Protein AF-A0A0N4U1F8-F1 (afdb_monomer)

InterPro domains:
  IPR000615 Bestrophin [PTHR10736] (1-93)
  IPR021134 Bestrophin-like [PF01062] (1-49)

Mean predicted aligned error: 8.57 Å

Sequence (95 aa):
MTLVQFVFYVGWMKAAEVLLNPLGEDDDDFEGNFLIDKNLATALCVVDDCRDDVPDIKADQFWKTGQVDQIYSQISVNDEIH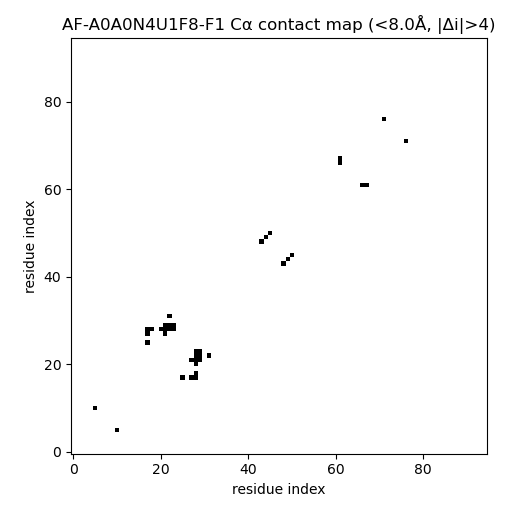PLVGSAVNARLDF

Structure (mmCIF, N/CA/C/O backbone):
data_AF-A0A0N4U1F8-F1
#
_entry.id   AF-A0A0N4U1F8-F1
#
loop_
_atom_site.group_PDB
_atom_site.id
_atom_site.type_symbol
_atom_site.label_atom_id
_atom_site.label_alt_id
_atom_site.label_comp_id
_atom_site.label_asym_id
_atom_site.label_entity_id
_atom_site.label_seq_id
_atom_site.pdbx_PDB_ins_code
_atom_site.Cartn_x
_atom_site.Cartn_y
_atom_site.Cartn_z
_atom_site.occupancy
_atom_site.B_iso_or_equiv
_atom_site.auth_seq_id
_atom_site.auth_comp_id
_atom_site.auth_asym_id
_atom_site.auth_atom_id
_atom_site.pdbx_PDB_model_num
ATOM 1 N N . MET A 1 1 ? -37.060 12.005 22.838 1.00 74.94 1 MET A N 1
ATOM 2 C CA . MET A 1 1 ? -35.718 12.503 23.221 1.00 74.94 1 MET A CA 1
ATOM 3 C C . MET A 1 1 ? -34.814 11.389 23.732 1.00 74.94 1 MET A C 1
ATOM 5 O O . MET A 1 1 ? -33.698 11.291 23.248 1.00 74.94 1 MET A O 1
ATOM 9 N N . THR A 1 2 ? -35.292 10.507 24.615 1.00 92.69 2 THR A N 1
ATOM 10 C CA . THR A 1 2 ? -34.510 9.370 25.146 1.00 92.69 2 THR A CA 1
ATOM 11 C C . THR A 1 2 ? -33.941 8.446 24.064 1.00 92.69 2 THR A C 1
ATOM 13 O O . THR A 1 2 ? -32.765 8.120 24.118 1.00 92.69 2 THR A O 1
ATOM 16 N N . LEU A 1 3 ? -34.734 8.090 23.044 1.00 95.69 3 LEU A N 1
ATOM 17 C CA . LEU A 1 3 ? -34.273 7.251 21.927 1.00 95.69 3 LEU A CA 1
ATOM 18 C C . LEU A 1 3 ? -33.106 7.893 21.157 1.00 95.69 3 LEU A C 1
ATOM 20 O O . LEU A 1 3 ? -32.132 7.226 20.841 1.00 95.69 3 LEU A O 1
ATOM 24 N N . VAL A 1 4 ? -33.186 9.200 20.888 1.00 96.44 4 VAL A N 1
ATOM 25 C CA . VAL A 1 4 ? -32.136 9.935 20.166 1.00 96.44 4 VAL A CA 1
ATOM 26 C C . VAL A 1 4 ? -30.850 9.984 20.995 1.00 96.44 4 VAL A C 1
ATOM 28 O O . VAL A 1 4 ? -29.780 9.689 20.478 1.00 96.44 4 VAL A O 1
ATOM 31 N N . GLN A 1 5 ? -30.951 10.282 22.294 1.00 96.06 5 GLN A N 1
ATOM 32 C CA . GLN A 1 5 ? -29.801 10.227 23.205 1.00 96.06 5 GLN A CA 1
ATOM 33 C C . GLN A 1 5 ? -29.199 8.817 23.276 1.00 96.06 5 GLN A C 1
ATOM 35 O O . GLN A 1 5 ? -27.982 8.676 23.242 1.00 96.06 5 GLN A O 1
ATOM 40 N N . PHE A 1 6 ? -30.035 7.777 23.323 1.00 96.69 6 PHE A N 1
ATOM 41 C CA . PHE A 1 6 ? -29.586 6.387 23.314 1.00 96.69 6 PHE A CA 1
ATOM 42 C C . PHE A 1 6 ? -28.791 6.053 22.046 1.00 96.69 6 PHE A C 1
ATOM 44 O O . PHE A 1 6 ? -27.692 5.520 22.154 1.00 96.69 6 PHE A O 1
ATOM 51 N N . VAL A 1 7 ? -29.296 6.431 20.866 1.00 97.25 7 VAL A N 1
ATOM 52 C CA . VAL A 1 7 ? -28.579 6.244 19.595 1.00 97.25 7 VAL A CA 1
ATOM 53 C C . VAL A 1 7 ? -27.237 6.975 19.604 1.00 97.25 7 VAL A C 1
ATOM 55 O O . VAL A 1 7 ? -26.247 6.393 19.180 1.00 97.25 7 VAL A O 1
ATOM 58 N N . PHE A 1 8 ? -27.159 8.200 20.135 1.00 96.25 8 PHE A N 1
ATOM 59 C CA . PHE A 1 8 ? -25.882 8.914 20.228 1.00 96.25 8 PHE A CA 1
ATOM 60 C C . PHE A 1 8 ? -24.870 8.210 21.141 1.00 96.25 8 PHE A C 1
ATOM 62 O O . PHE A 1 8 ? -23.740 7.979 20.722 1.00 96.25 8 PHE A O 1
ATOM 69 N N . TYR A 1 9 ? -25.254 7.850 22.369 1.00 96.62 9 TYR A N 1
ATOM 70 C CA . TYR A 1 9 ? -24.316 7.236 23.316 1.00 96.62 9 TYR A CA 1
ATOM 71 C C . TYR A 1 9 ? -23.908 5.820 22.902 1.00 96.62 9 TYR A C 1
ATOM 73 O O . TYR A 1 9 ? -22.723 5.494 22.914 1.00 96.62 9 TYR A O 1
ATOM 81 N N . VAL A 1 10 ? -24.875 4.986 22.510 1.00 97.19 10 VAL A N 1
ATOM 82 C CA . VAL A 1 10 ? -24.596 3.608 22.088 1.00 97.19 10 VAL A CA 1
ATOM 83 C C . VAL A 1 10 ? -23.915 3.585 20.726 1.00 97.19 10 VAL A C 1
ATOM 85 O O . VAL A 1 10 ? -22.986 2.810 20.543 1.00 97.19 10 VAL A O 1
ATOM 88 N N . GLY A 1 11 ? -24.310 4.457 19.796 1.00 96.31 11 GLY A N 1
ATOM 89 C CA . GLY A 1 11 ? -23.662 4.584 18.491 1.00 96.31 11 GLY A CA 1
ATOM 90 C C . GLY A 1 11 ? -22.198 5.006 18.606 1.00 96.31 11 GLY A C 1
ATOM 91 O O . GLY A 1 11 ? -21.340 4.404 17.969 1.00 96.31 11 GLY A O 1
ATOM 92 N N . TRP A 1 12 ? -21.881 5.974 19.474 1.00 97.31 12 TRP A N 1
ATOM 93 C CA . TRP A 1 12 ? -20.491 6.379 19.706 1.00 97.31 12 TRP A CA 1
ATOM 94 C C . TRP A 1 12 ? -19.664 5.252 20.342 1.00 97.31 12 TRP A C 1
ATOM 96 O O . TRP A 1 12 ? -18.538 4.998 19.918 1.00 97.31 12 TRP A O 1
ATOM 106 N N . MET A 1 13 ? -20.233 4.521 21.304 1.00 97.00 13 MET A N 1
ATOM 107 C CA . MET A 1 13 ? -19.585 3.333 21.867 1.00 97.00 13 MET A CA 1
ATOM 108 C C . MET A 1 13 ? -19.351 2.253 20.798 1.00 97.00 13 MET A C 1
ATOM 110 O O . MET A 1 13 ? -18.264 1.688 20.741 1.00 97.00 13 MET A O 1
ATOM 114 N N . LYS A 1 14 ? -20.334 2.004 19.922 1.00 94.56 14 LYS A N 1
ATOM 115 C CA . LYS A 1 14 ? -20.242 1.011 18.842 1.00 94.56 14 LYS A CA 1
ATOM 116 C C . LYS A 1 14 ? -19.168 1.353 17.811 1.00 94.56 14 LYS A C 1
ATOM 118 O O . LYS A 1 14 ? -18.464 0.452 17.377 1.00 94.56 14 LYS A O 1
ATOM 123 N N . ALA A 1 15 ? -18.972 2.634 17.491 1.00 94.44 15 ALA A N 1
ATOM 124 C CA . ALA A 1 15 ? -17.870 3.060 16.627 1.00 94.44 15 ALA A CA 1
ATOM 125 C C . ALA A 1 15 ? -16.491 2.696 17.214 1.00 94.44 15 ALA A C 1
ATOM 127 O O . ALA A 1 15 ? -15.599 2.282 16.482 1.00 94.44 15 ALA A O 1
ATOM 128 N N . ALA A 1 16 ? -16.314 2.813 18.536 1.00 95.56 16 ALA A N 1
ATOM 129 C CA . ALA A 1 16 ? -15.083 2.382 19.202 1.00 95.56 16 ALA A CA 1
ATOM 130 C C . ALA A 1 16 ? -14.965 0.850 19.304 1.00 95.56 16 ALA A C 1
ATOM 132 O O . ALA A 1 16 ? -13.854 0.333 19.291 1.00 95.56 16 ALA A O 1
ATOM 133 N N . GLU A 1 17 ? -16.090 0.137 19.416 1.00 94.94 17 GLU A N 1
ATOM 134 C CA . GLU A 1 17 ? -16.141 -1.329 19.489 1.00 94.94 17 GLU A CA 1
ATOM 135 C C . GLU A 1 17 ? -15.699 -1.984 18.175 1.00 94.94 17 GLU A C 1
ATOM 137 O O . GLU A 1 17 ? -14.837 -2.854 18.217 1.00 94.94 17 GLU A O 1
ATOM 142 N N . VAL A 1 18 ? -16.212 -1.517 17.030 1.00 93.69 18 VAL A N 1
ATOM 143 C CA . VAL A 1 18 ? -15.819 -2.020 15.697 1.00 93.69 18 VAL A CA 1
ATOM 144 C C . VAL A 1 18 ? -14.332 -1.761 15.435 1.00 93.69 18 VAL A C 1
ATOM 146 O O . VAL A 1 18 ? -13.599 -2.633 14.993 1.00 93.69 18 VAL A O 1
ATOM 149 N N . LEU A 1 19 ? -13.828 -0.584 15.814 1.00 94.94 19 LEU A N 1
ATOM 150 C CA . LEU A 1 19 ? -12.415 -0.236 15.625 1.00 94.94 19 LEU A CA 1
ATOM 151 C C . LEU A 1 19 ? -11.467 -0.857 16.665 1.00 94.94 19 LEU A C 1
ATOM 153 O O . LEU A 1 19 ? -10.252 -0.668 16.567 1.00 94.94 19 LEU A O 1
ATOM 157 N N . LEU A 1 20 ? -11.981 -1.562 17.680 1.00 96.25 20 LEU A N 1
ATOM 158 C CA . LEU A 1 20 ? -11.155 -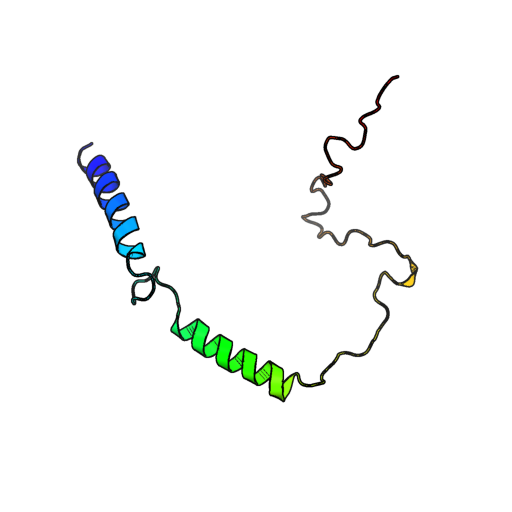2.137 18.745 1.00 96.25 20 LEU A CA 1
ATOM 159 C C . LEU A 1 20 ? -10.223 -3.232 18.210 1.00 96.25 20 LEU A C 1
ATOM 161 O O . LEU A 1 20 ? -9.103 -3.381 18.704 1.00 96.25 20 LEU A O 1
ATOM 165 N N . ASN A 1 21 ? -10.682 -3.983 17.207 1.00 96.25 21 ASN A N 1
ATOM 166 C CA . ASN A 1 21 ? -9.900 -4.994 16.511 1.00 96.25 21 ASN A CA 1
ATOM 167 C C . ASN A 1 21 ? -10.187 -4.946 14.999 1.00 96.25 21 ASN A C 1
ATOM 169 O O . ASN A 1 21 ? -10.973 -5.759 14.529 1.00 96.25 21 ASN A O 1
ATOM 173 N N . PRO A 1 22 ? -9.496 -4.084 14.230 1.00 96.19 22 PRO A N 1
ATOM 174 C CA . PRO A 1 22 ? -9.764 -3.878 12.802 1.00 96.19 22 PRO A CA 1
ATOM 175 C C . PRO A 1 22 ? -9.307 -5.046 11.899 1.00 96.19 22 PRO A C 1
ATOM 177 O O . PRO A 1 22 ? -9.202 -4.900 10.683 1.00 96.19 22 PRO A O 1
ATOM 180 N N . LEU A 1 23 ? -8.903 -6.172 12.497 1.00 95.50 23 LEU A N 1
ATOM 181 C CA . LEU A 1 23 ? -8.414 -7.383 11.829 1.00 95.50 23 LEU A CA 1
ATOM 182 C C . LEU A 1 23 ? -9.383 -8.565 12.024 1.00 95.50 23 LEU A C 1
ATOM 184 O O . LEU A 1 23 ? -8.952 -9.719 11.964 1.00 95.50 23 LEU A O 1
ATOM 188 N N . GLY A 1 24 ? -10.642 -8.286 12.369 1.00 94.12 24 GLY A N 1
ATOM 189 C CA . GLY A 1 24 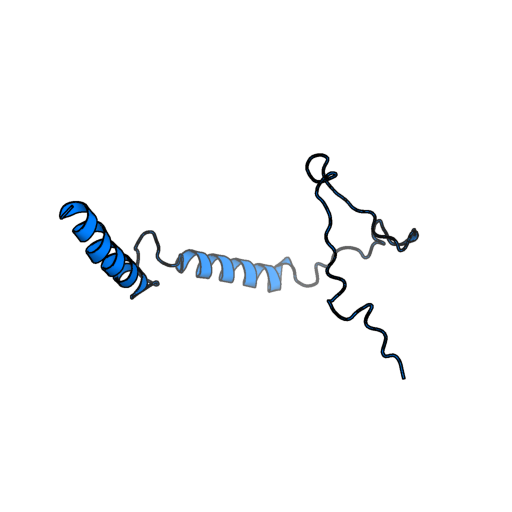? -11.698 -9.283 12.507 1.00 94.12 24 GLY A CA 1
ATOM 190 C C . GLY A 1 24 ? -12.354 -9.655 11.172 1.00 94.12 24 GLY A C 1
ATOM 191 O O . GLY A 1 24 ? -11.694 -9.733 10.135 1.00 94.12 24 GLY A O 1
ATOM 192 N N . GLU A 1 25 ? -13.654 -9.945 11.235 1.00 94.19 25 GL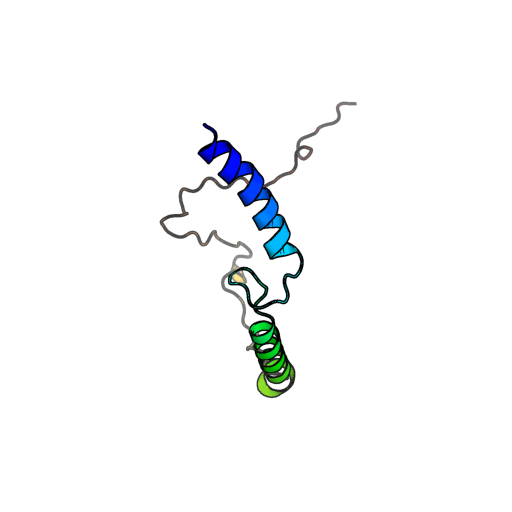U A N 1
ATOM 193 C CA . GLU A 1 25 ? -14.505 -10.302 10.091 1.00 94.19 25 GLU A CA 1
ATOM 194 C C . GLU A 1 25 ? -15.742 -9.384 9.979 1.00 94.19 25 GLU A C 1
ATOM 196 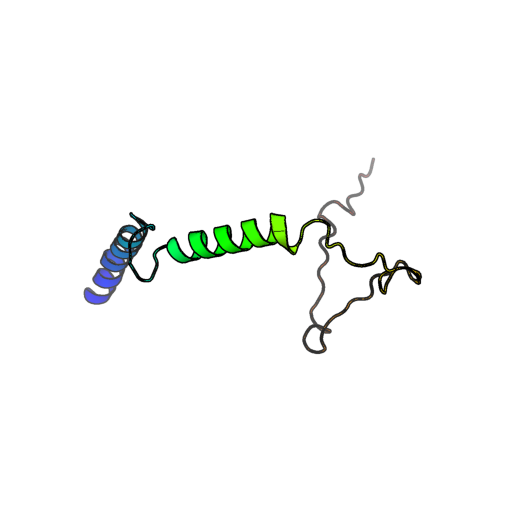O O . GLU A 1 25 ? -16.683 -9.721 9.258 1.00 94.19 25 GLU A O 1
ATOM 201 N N . ASP A 1 26 ? -15.778 -8.259 10.704 1.00 93.50 26 ASP A N 1
ATOM 202 C CA . ASP A 1 26 ? -16.872 -7.288 10.606 1.00 93.50 26 ASP A CA 1
ATOM 203 C C . ASP A 1 26 ? -16.828 -6.561 9.247 1.00 93.50 26 ASP A C 1
ATOM 205 O O . ASP A 1 26 ? -15.776 -6.433 8.621 1.00 93.50 26 ASP A O 1
ATOM 209 N N . ASP A 1 27 ? -17.970 -6.036 8.791 1.00 94.00 27 ASP A N 1
ATOM 210 C CA . ASP A 1 27 ? -18.093 -5.389 7.470 1.00 94.00 27 ASP A CA 1
ATOM 211 C C . ASP A 1 27 ? -17.139 -4.185 7.272 1.00 94.00 27 ASP A C 1
ATOM 213 O O . ASP A 1 27 ? -16.789 -3.856 6.140 1.00 94.00 27 ASP A O 1
ATOM 217 N N . ASP A 1 28 ? -16.730 -3.529 8.365 1.00 93.31 28 ASP A N 1
ATOM 218 C CA . ASP A 1 28 ? -15.834 -2.360 8.377 1.00 93.31 28 ASP A CA 1
ATOM 219 C C . ASP A 1 28 ? -14.368 -2.717 8.729 1.00 93.31 28 ASP A C 1
ATOM 221 O O . ASP A 1 28 ? -13.521 -1.821 8.833 1.00 93.31 28 ASP A O 1
ATOM 225 N N . ASP A 1 29 ? -14.052 -4.003 8.932 1.00 96.19 29 ASP A N 1
ATOM 226 C CA . ASP A 1 29 ? -12.683 -4.460 9.181 1.00 96.19 29 ASP A CA 1
ATOM 227 C C . ASP A 1 29 ? -11.815 -4.375 7.917 1.00 96.19 29 ASP A C 1
ATOM 229 O O . ASP A 1 29 ? -12.285 -4.277 6.780 1.00 96.19 29 ASP A O 1
ATOM 233 N N . PHE A 1 30 ? -10.493 -4.413 8.095 1.00 96.69 30 PHE A N 1
ATOM 234 C CA . PHE A 1 30 ? -9.591 -4.434 6.953 1.00 96.69 30 PHE A CA 1
ATOM 235 C C . PHE A 1 30 ? -9.731 -5.734 6.157 1.00 96.69 30 PHE A C 1
ATOM 237 O O . PHE A 1 30 ? -9.657 -6.831 6.709 1.00 96.69 30 PHE A O 1
ATOM 244 N N . GLU A 1 31 ? -9.771 -5.617 4.828 1.00 97.06 31 GLU A N 1
ATOM 245 C CA . GLU A 1 31 ? -9.721 -6.755 3.904 1.00 97.06 31 GLU A CA 1
ATOM 246 C C . GLU A 1 31 ? -8.308 -7.386 3.853 1.00 97.06 31 GLU A C 1
ATOM 248 O O . GLU A 1 31 ? -7.596 -7.350 2.846 1.00 97.06 31 GLU A O 1
ATOM 253 N N . GLY A 1 32 ? -7.854 -7.960 4.970 1.00 96.44 32 GLY A N 1
ATOM 254 C CA . GLY A 1 32 ? -6.494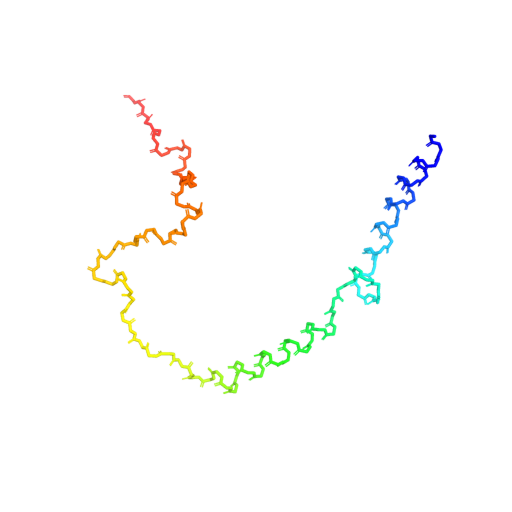 -8.479 5.131 1.00 96.44 32 GLY A CA 1
ATOM 255 C C . GLY A 1 32 ? -6.143 -9.585 4.132 1.00 96.44 32 GLY A C 1
ATOM 256 O O . GLY A 1 32 ? -5.058 -9.564 3.549 1.00 96.44 32 GLY A O 1
ATOM 257 N N . ASN A 1 33 ? -7.075 -10.509 3.872 1.00 96.31 33 ASN A N 1
ATOM 258 C CA . ASN A 1 33 ? -6.886 -11.583 2.887 1.00 96.31 33 ASN A CA 1
ATOM 259 C C . ASN A 1 33 ? -6.686 -11.026 1.470 1.00 96.31 33 ASN A C 1
ATOM 261 O O . ASN A 1 33 ? -5.764 -11.445 0.773 1.00 96.31 33 ASN A O 1
ATOM 265 N N . PHE A 1 34 ? -7.467 -10.010 1.080 1.00 97.75 34 PHE A N 1
ATOM 266 C CA . PHE A 1 34 ? -7.283 -9.322 -0.198 1.00 97.75 34 PHE A CA 1
ATOM 267 C C . PHE A 1 34 ? -5.887 -8.699 -0.301 1.00 97.75 34 PHE A C 1
ATOM 269 O O . PHE A 1 34 ? -5.219 -8.837 -1.326 1.00 97.75 34 PHE A O 1
ATOM 276 N N . LEU A 1 35 ? -5.410 -8.043 0.763 1.00 98.06 35 LEU A N 1
ATOM 277 C CA . LEU A 1 35 ? -4.070 -7.455 0.772 1.00 98.06 35 LEU A CA 1
ATOM 278 C C . LEU A 1 35 ? -2.972 -8.511 0.617 1.00 98.06 35 LEU A C 1
ATOM 280 O O . LEU A 1 35 ? -2.006 -8.260 -0.106 1.00 98.06 35 LEU A O 1
ATOM 284 N N . ILE A 1 36 ? -3.106 -9.673 1.262 1.00 98.31 36 ILE A N 1
ATOM 285 C CA . ILE A 1 36 ? -2.158 -10.788 1.125 1.00 98.31 36 ILE A CA 1
ATOM 286 C C . ILE A 1 36 ? -2.126 -11.273 -0.327 1.00 98.31 36 ILE A C 1
ATOM 288 O O . ILE A 1 36 ? -1.052 -11.283 -0.936 1.00 98.31 36 ILE A O 1
ATOM 292 N N . ASP A 1 37 ? -3.287 -11.587 -0.902 1.00 98.56 37 ASP A N 1
ATOM 293 C CA . ASP A 1 37 ? -3.402 -12.100 -2.271 1.00 98.56 37 ASP A CA 1
ATOM 294 C C . ASP A 1 37 ? -2.881 -11.085 -3.296 1.00 98.56 37 ASP A C 1
ATOM 296 O O . ASP A 1 37 ? -2.045 -11.406 -4.147 1.00 98.56 37 ASP A O 1
ATOM 300 N N . LYS A 1 38 ? -3.301 -9.820 -3.170 1.00 98.56 38 LYS A N 1
ATOM 301 C CA . LYS A 1 38 ? -2.861 -8.726 -4.041 1.00 98.56 38 LYS A CA 1
ATOM 302 C C . LYS A 1 38 ? -1.356 -8.525 -3.951 1.00 98.56 38 LYS A C 1
ATOM 304 O O . LYS A 1 38 ? -0.705 -8.328 -4.978 1.00 98.56 38 LYS A O 1
ATOM 309 N N . ASN A 1 39 ? -0.787 -8.512 -2.746 1.00 98.56 39 ASN A N 1
ATOM 310 C CA . ASN A 1 39 ? 0.645 -8.283 -2.567 1.00 98.56 39 ASN A CA 1
ATOM 311 C C . ASN A 1 39 ? 1.473 -9.444 -3.100 1.00 98.56 39 ASN A C 1
ATOM 313 O O . ASN A 1 39 ? 2.464 -9.184 -3.775 1.00 98.56 39 ASN A O 1
ATOM 317 N N . LEU A 1 40 ? 1.055 -10.688 -2.863 1.00 98.56 40 LEU A N 1
ATOM 318 C CA . LEU A 1 40 ? 1.738 -11.859 -3.401 1.00 98.56 40 LEU A CA 1
ATOM 319 C C . LEU A 1 40 ? 1.728 -11.844 -4.935 1.00 98.56 40 LEU A C 1
ATOM 321 O O . LEU A 1 40 ? 2.788 -11.932 -5.551 1.00 98.56 40 LEU A O 1
ATOM 325 N N . ALA A 1 41 ? 0.558 -11.649 -5.549 1.00 98.12 41 ALA A N 1
ATOM 326 C CA . ALA A 1 41 ? 0.429 -11.591 -7.003 1.00 98.12 41 ALA A CA 1
ATOM 327 C C . ALA A 1 41 ? 1.232 -10.428 -7.613 1.00 98.12 41 ALA A C 1
ATOM 329 O O . ALA A 1 41 ? 1.969 -10.623 -8.576 1.00 98.12 41 ALA A O 1
ATOM 330 N N . THR A 1 42 ? 1.138 -9.226 -7.026 1.00 98.25 42 THR 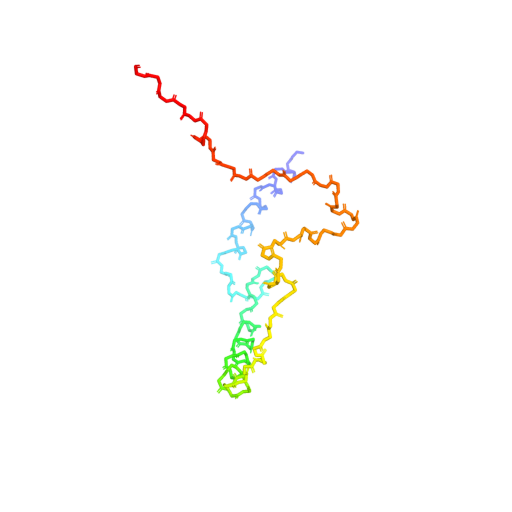A N 1
ATOM 331 C CA . THR A 1 42 ? 1.878 -8.048 -7.514 1.00 98.25 42 THR A CA 1
ATOM 332 C C . THR A 1 42 ? 3.385 -8.255 -7.381 1.00 98.25 42 THR A C 1
ATOM 334 O O . THR A 1 42 ? 4.122 -7.954 -8.312 1.00 98.25 42 THR A O 1
ATOM 337 N N . ALA A 1 43 ? 3.857 -8.765 -6.239 1.00 98.31 43 ALA A N 1
ATOM 338 C CA . ALA A 1 43 ? 5.283 -8.958 -5.998 1.00 98.31 43 ALA A CA 1
ATOM 339 C C . ALA A 1 43 ? 5.894 -9.972 -6.971 1.00 98.31 43 ALA A C 1
ATOM 341 O O . ALA A 1 43 ? 6.968 -9.705 -7.502 1.00 98.31 43 ALA A O 1
ATOM 342 N N . LEU A 1 44 ? 5.203 -11.088 -7.237 1.00 98.31 44 LEU A N 1
ATOM 343 C CA . LEU A 1 44 ? 5.640 -12.090 -8.215 1.00 98.31 44 LEU A CA 1
ATOM 344 C C . LEU A 1 44 ? 5.647 -11.519 -9.640 1.00 98.31 44 LEU A C 1
ATOM 346 O O . LEU A 1 44 ? 6.655 -11.620 -10.329 1.00 98.31 44 LEU A O 1
ATOM 350 N N . CYS A 1 45 ? 4.581 -10.821 -10.044 1.00 97.25 45 CYS A N 1
ATOM 351 C CA . CYS A 1 45 ? 4.510 -10.157 -11.349 1.00 97.25 45 CYS A CA 1
ATOM 352 C C . CYS A 1 45 ? 5.666 -9.159 -11.559 1.00 97.25 45 CYS A C 1
ATOM 354 O O . CYS A 1 45 ? 6.287 -9.141 -12.617 1.00 97.25 45 CYS A O 1
ATOM 356 N N . VAL A 1 46 ? 6.014 -8.377 -10.529 1.00 97.50 46 VAL A N 1
ATOM 357 C CA . VAL A 1 46 ? 7.109 -7.395 -10.596 1.00 97.50 46 VAL A CA 1
ATOM 358 C C . VAL A 1 46 ? 8.476 -8.052 -10.830 1.00 97.50 46 VAL A C 1
ATOM 360 O O . VAL A 1 46 ? 9.289 -7.492 -11.563 1.00 97.50 46 VAL A O 1
ATOM 363 N N . VAL A 1 47 ? 8.758 -9.198 -10.199 1.00 96.94 47 VAL A N 1
ATOM 364 C CA . VAL A 1 47 ? 10.085 -9.846 -10.276 1.00 96.94 47 VAL A CA 1
ATOM 365 C C . VAL A 1 47 ? 10.231 -10.840 -11.427 1.00 96.94 47 VAL A C 1
ATOM 367 O O . VAL A 1 47 ? 11.367 -11.113 -11.823 1.00 96.94 47 VAL A O 1
ATOM 370 N N . ASP A 1 48 ? 9.117 -11.357 -11.949 1.00 96.75 48 ASP A N 1
ATOM 371 C CA . ASP A 1 48 ? 9.090 -12.327 -13.044 1.00 96.75 48 ASP A CA 1
ATOM 372 C C . ASP A 1 48 ? 8.695 -11.653 -14.367 1.00 96.75 48 ASP A C 1
ATOM 374 O O . ASP A 1 48 ? 9.551 -11.457 -15.229 1.00 96.75 48 ASP A O 1
ATOM 378 N N . ASP A 1 49 ? 7.426 -11.257 -14.517 1.00 95.38 49 ASP A N 1
ATOM 379 C CA . ASP A 1 49 ? 6.869 -10.757 -15.785 1.00 95.38 49 ASP A CA 1
ATOM 380 C C . ASP A 1 49 ? 7.389 -9.362 -16.153 1.00 95.38 49 ASP A C 1
ATOM 382 O O . ASP A 1 49 ? 7.752 -9.113 -17.299 1.00 95.38 49 ASP A O 1
ATOM 386 N N . CYS A 1 50 ? 7.443 -8.443 -15.184 1.00 94.19 50 CYS A N 1
ATOM 387 C CA . CYS A 1 50 ? 7.879 -7.061 -15.407 1.00 94.19 50 CYS A CA 1
ATOM 388 C C . CYS A 1 50 ? 9.404 -6.892 -15.348 1.00 94.19 50 CYS A C 1
ATOM 390 O O . CYS A 1 50 ? 9.916 -5.767 -15.373 1.00 94.19 50 CYS A O 1
ATOM 392 N N . ARG A 1 51 ? 10.154 -7.987 -15.210 1.00 93.88 51 ARG A N 1
ATOM 393 C CA . ARG A 1 51 ? 11.604 -7.925 -15.088 1.00 93.88 51 ARG A CA 1
ATOM 394 C C . ARG A 1 51 ? 12.231 -7.513 -16.413 1.00 93.88 51 ARG A C 1
ATOM 396 O O . ARG A 1 51 ? 12.142 -8.234 -17.399 1.00 93.88 51 ARG A O 1
ATOM 403 N N . ASP A 1 52 ? 12.920 -6.374 -16.394 1.00 93.19 52 ASP A N 1
ATOM 404 C CA . ASP A 1 52 ? 13.550 -5.767 -17.574 1.00 93.19 52 ASP A CA 1
ATOM 405 C C . ASP A 1 52 ? 12.550 -5.463 -18.721 1.00 93.19 52 ASP A C 1
ATOM 407 O O . ASP A 1 52 ? 12.965 -5.127 -19.831 1.00 93.19 52 ASP A O 1
ATOM 411 N N . ASP A 1 53 ? 11.237 -5.509 -18.444 1.00 94.44 53 ASP A N 1
ATOM 412 C CA . ASP A 1 53 ? 10.156 -5.162 -19.374 1.00 94.44 53 ASP A CA 1
ATOM 413 C C . ASP A 1 53 ? 9.884 -3.655 -19.323 1.00 94.44 53 ASP A C 1
ATOM 415 O O . ASP A 1 53 ? 8.943 -3.157 -18.700 1.00 94.44 53 ASP A O 1
ATOM 419 N N . VAL A 1 54 ? 10.802 -2.897 -19.917 1.00 93.12 54 VAL A N 1
ATOM 420 C CA . VAL A 1 54 ? 10.706 -1.439 -19.997 1.00 93.12 54 VAL A CA 1
ATOM 421 C C . VAL A 1 54 ? 10.068 -1.011 -21.322 1.00 93.12 54 VAL A C 1
ATOM 423 O O . VAL A 1 54 ? 10.419 -1.547 -22.375 1.00 93.12 54 VAL A O 1
ATOM 426 N N . PRO A 1 55 ? 9.166 -0.012 -21.320 1.00 95.50 55 PRO A N 1
ATOM 427 C CA . PRO A 1 55 ? 8.606 0.511 -22.558 1.00 95.50 55 PRO A CA 1
ATOM 428 C C . PRO A 1 55 ? 9.685 1.210 -23.395 1.00 95.50 55 PRO A C 1
ATOM 430 O O . PRO A 1 55 ? 10.655 1.758 -22.865 1.00 95.50 55 PRO A O 1
ATOM 433 N N . ASP A 1 56 ? 9.480 1.258 -24.713 1.00 95.50 56 ASP A N 1
ATOM 434 C CA . ASP A 1 56 ? 10.353 2.018 -25.609 1.00 95.50 56 ASP A CA 1
ATOM 435 C C . ASP A 1 56 ? 10.473 3.481 -25.166 1.00 95.50 56 ASP A C 1
ATOM 437 O O . ASP A 1 56 ? 9.470 4.172 -24.953 1.00 95.50 56 ASP A O 1
ATOM 441 N N . ILE A 1 57 ? 11.699 3.997 -25.159 1.00 95.69 57 ILE A N 1
ATOM 442 C CA . ILE A 1 57 ? 11.945 5.419 -24.929 1.00 95.69 57 ILE A CA 1
ATOM 443 C C . ILE A 1 57 ? 11.416 6.208 -26.132 1.00 95.69 57 ILE A C 1
ATOM 445 O O . ILE A 1 57 ? 11.946 6.118 -27.242 1.00 95.69 57 ILE A O 1
ATOM 449 N N . LYS A 1 58 ? 10.368 7.004 -25.910 1.00 96.06 58 LYS A N 1
ATOM 450 C CA . LYS A 1 58 ? 9.751 7.890 -26.905 1.00 96.06 58 LYS A CA 1
ATOM 451 C C . LYS A 1 58 ? 9.643 9.296 -26.326 1.00 96.06 58 LYS A C 1
ATOM 453 O O . LYS A 1 58 ? 9.378 9.462 -25.140 1.00 96.06 58 LYS A O 1
ATOM 458 N N . ALA A 1 59 ? 9.854 10.299 -27.174 1.00 94.75 59 ALA A N 1
ATOM 459 C CA . ALA A 1 59 ? 9.577 11.685 -26.818 1.00 94.75 59 ALA A CA 1
ATOM 460 C C . ALA A 1 59 ? 8.082 11.840 -26.507 1.00 94.75 59 ALA A C 1
ATOM 462 O O . ALA A 1 59 ? 7.241 11.363 -27.273 1.00 94.75 59 ALA A O 1
ATOM 463 N N . ASP A 1 60 ? 7.758 12.494 -25.396 1.00 92.12 60 ASP A N 1
ATOM 464 C CA . ASP A 1 60 ? 6.377 12.780 -25.032 1.00 92.12 60 ASP A CA 1
ATOM 465 C C . ASP A 1 60 ? 5.777 13.889 -25.921 1.00 92.12 60 ASP A C 1
ATOM 467 O O . ASP A 1 60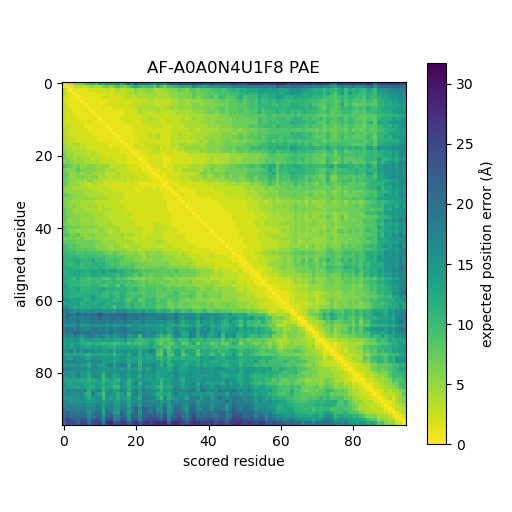 ? 6.462 14.543 -26.715 1.00 92.12 60 ASP A O 1
ATOM 471 N N . GLN A 1 61 ? 4.467 14.106 -25.795 1.00 90.19 61 GLN A N 1
ATOM 472 C CA . GLN A 1 61 ? 3.723 15.081 -26.600 1.00 90.19 61 GLN A CA 1
ATOM 473 C C . GLN A 1 61 ? 4.183 16.541 -26.413 1.00 90.19 61 GLN A C 1
ATOM 475 O O . GLN A 1 61 ? 3.970 17.360 -27.306 1.00 90.19 61 GLN A O 1
ATOM 480 N N . PHE A 1 62 ? 4.847 16.865 -25.301 1.00 91.56 62 PHE A N 1
ATOM 481 C CA . PHE A 1 62 ? 5.331 18.205 -24.965 1.00 91.56 62 PHE A CA 1
ATOM 482 C C . PHE A 1 62 ? 6.825 18.398 -25.255 1.00 91.56 62 PHE A C 1
ATOM 484 O O . PHE A 1 62 ? 7.335 19.512 -25.134 1.00 91.56 62 PHE A O 1
ATOM 491 N N . TRP A 1 63 ? 7.530 17.353 -25.705 1.00 91.25 63 TRP A N 1
ATOM 492 C CA . TRP A 1 63 ? 8.981 17.371 -25.933 1.00 91.25 63 TRP A CA 1
ATOM 493 C C . TRP A 1 63 ? 9.457 18.529 -26.823 1.00 91.25 63 TRP A C 1
ATOM 495 O O . TRP A 1 63 ? 10.520 19.103 -26.601 1.00 91.25 63 TRP A O 1
ATOM 505 N N . LYS A 1 64 ? 8.678 18.879 -27.856 1.00 90.19 64 LYS A N 1
ATOM 506 C CA . LYS A 1 64 ? 9.035 19.942 -28.812 1.00 90.19 64 LYS A CA 1
ATOM 507 C C . LYS A 1 64 ? 8.703 21.347 -28.316 1.00 90.19 64 LYS A C 1
ATOM 509 O O . LYS A 1 64 ? 9.431 22.278 -28.645 1.00 90.19 64 LYS A O 1
ATOM 514 N N . THR A 1 65 ? 7.582 21.512 -27.617 1.00 89.19 65 THR A N 1
ATOM 515 C CA . THR A 1 65 ? 7.094 22.829 -27.182 1.00 89.19 65 THR A CA 1
ATOM 516 C C . THR A 1 65 ? 7.747 23.261 -25.873 1.00 89.19 65 THR A C 1
ATOM 518 O O . THR A 1 65 ? 7.906 24.457 -25.644 1.00 89.19 65 THR A O 1
ATOM 521 N N . GLY A 1 66 ? 8.104 22.307 -25.004 1.00 87.31 66 GLY A N 1
ATOM 522 C CA . GLY A 1 66 ? 8.522 22.572 -23.625 1.00 87.31 66 GLY A CA 1
ATOM 523 C C . GLY A 1 66 ? 7.407 23.167 -22.755 1.00 87.31 66 GLY A C 1
ATOM 524 O O . GLY A 1 66 ? 7.651 23.543 -21.612 1.00 87.31 66 GLY A O 1
ATOM 525 N N . GLN A 1 67 ? 6.192 23.270 -23.297 1.00 84.50 67 GLN A N 1
ATOM 526 C CA . GLN A 1 67 ? 5.016 23.826 -22.645 1.00 84.50 67 GLN A CA 1
ATOM 527 C C . GLN A 1 67 ? 3.984 22.716 -22.506 1.00 84.50 67 GLN A C 1
ATOM 529 O O . GLN A 1 67 ? 3.585 22.103 -23.497 1.00 84.50 67 GLN A O 1
ATOM 534 N N . VAL A 1 68 ? 3.587 22.454 -21.262 1.00 83.62 68 VAL A N 1
ATOM 535 C CA . VAL A 1 68 ? 2.507 21.523 -20.943 1.00 83.62 68 VAL A CA 1
ATOM 536 C C . VAL A 1 68 ? 1.201 22.297 -21.043 1.00 83.62 68 VAL A C 1
ATOM 538 O O . VAL A 1 68 ? 0.832 23.021 -20.117 1.00 83.62 68 VAL A O 1
ATOM 541 N N . ASP A 1 69 ? 0.527 22.172 -22.184 1.00 74.81 69 ASP A N 1
ATOM 542 C CA . ASP A 1 69 ? -0.818 22.714 -22.339 1.00 74.81 69 ASP A CA 1
ATOM 543 C C . ASP A 1 69 ? -1.786 21.967 -21.419 1.00 74.81 69 ASP A C 1
ATOM 545 O O . ASP A 1 69 ? -1.695 20.756 -21.199 1.00 74.81 69 ASP A O 1
ATOM 549 N N . GLN A 1 70 ? -2.724 22.718 -20.857 1.00 71.00 70 GLN A N 1
ATOM 550 C CA . GLN A 1 70 ? -3.725 22.196 -19.946 1.00 71.00 70 GLN A CA 1
ATOM 551 C C . GLN A 1 70 ? -4.650 21.197 -20.663 1.00 71.00 70 GLN A C 1
ATOM 553 O O . GLN A 1 70 ? -5.363 21.562 -21.595 1.00 71.00 70 GLN A O 1
ATOM 558 N N . ILE A 1 71 ? -4.676 19.939 -20.212 1.00 79.44 71 ILE A N 1
ATOM 559 C CA . ILE A 1 71 ? -5.501 18.868 -20.802 1.00 79.44 71 ILE A CA 1
ATOM 560 C C . ILE A 1 71 ? -6.837 18.739 -20.047 1.00 79.44 71 ILE A C 1
ATOM 562 O O . ILE A 1 71 ? -7.179 17.674 -19.530 1.00 79.44 71 ILE A O 1
ATOM 566 N N . TYR A 1 72 ? -7.584 19.836 -19.911 1.00 84.62 72 TYR A N 1
ATOM 567 C CA . TYR A 1 72 ? -8.875 19.794 -19.217 1.00 84.62 72 TYR A CA 1
ATOM 568 C C . TYR A 1 72 ? -9.975 19.196 -20.093 1.00 84.62 72 TYR A C 1
ATOM 570 O O . TYR A 1 72 ? -10.062 19.441 -21.297 1.00 84.62 72 TYR A O 1
ATOM 578 N N . SER A 1 73 ? -10.854 18.420 -19.457 1.00 87.69 73 SER A N 1
ATOM 579 C CA . SER A 1 73 ? -12.104 17.986 -20.077 1.00 87.69 73 SER A CA 1
ATOM 580 C C . SER A 1 73 ? -13.029 19.187 -20.319 1.00 87.69 73 SER A C 1
ATOM 582 O O . SER A 1 73 ? -12.893 20.223 -19.671 1.00 87.69 73 SER A O 1
ATOM 584 N N . GLN A 1 74 ? -14.036 19.040 -21.186 1.00 88.06 74 GLN A N 1
ATOM 585 C CA . GLN A 1 74 ? -15.042 20.093 -21.408 1.00 88.06 74 GLN A CA 1
ATOM 586 C C . GLN A 1 74 ? -15.796 20.494 -20.130 1.00 88.06 74 GLN A C 1
ATOM 588 O O . GLN A 1 74 ? -16.288 21.613 -20.043 1.00 88.06 74 GLN A O 1
ATOM 593 N N . ILE A 1 75 ? -15.893 19.590 -19.150 1.00 88.44 75 ILE A N 1
ATOM 594 C CA . ILE A 1 75 ? -16.558 19.855 -17.870 1.00 88.44 75 ILE A CA 1
ATOM 595 C C . ILE A 1 75 ? -15.646 20.696 -16.970 1.00 88.44 75 ILE A C 1
ATOM 597 O O . ILE A 1 75 ? -16.122 21.611 -16.313 1.00 88.44 75 ILE A O 1
ATOM 601 N N . SER A 1 76 ? -14.340 20.419 -16.993 1.00 87.62 76 SER A N 1
ATOM 602 C CA . SER A 1 76 ? -13.346 21.053 -16.116 1.00 87.62 76 SER A CA 1
ATOM 603 C C . SER A 1 76 ? -12.720 22.323 -16.699 1.00 87.62 76 SER A C 1
ATOM 605 O O . SER A 1 76 ? -11.937 22.984 -16.031 1.00 87.62 76 SER A O 1
ATOM 607 N N . VAL A 1 77 ? -13.015 22.670 -17.958 1.00 83.44 77 VAL A N 1
ATOM 608 C CA . VAL A 1 77 ? -12.369 23.800 -18.655 1.00 83.44 77 VAL A CA 1
ATOM 609 C C . VAL A 1 77 ? -12.675 25.158 -18.016 1.00 83.44 77 VAL A C 1
ATOM 611 O O . VAL A 1 77 ? -11.879 26.083 -18.133 1.00 83.44 77 VAL A O 1
ATOM 614 N N . ASN A 1 78 ? -13.826 25.271 -17.350 1.00 84.56 78 ASN A N 1
ATOM 615 C CA . ASN A 1 78 ? -14.268 26.497 -16.688 1.00 84.56 78 ASN A CA 1
ATOM 616 C C . ASN A 1 78 ? -13.952 26.504 -15.186 1.00 84.56 78 ASN A C 1
ATOM 618 O O . ASN A 1 78 ? -14.335 27.455 -14.505 1.00 84.56 78 ASN A O 1
ATOM 622 N N . ASP A 1 79 ? -13.297 25.462 -14.665 1.00 86.56 79 ASP A N 1
ATOM 623 C CA . ASP A 1 79 ? -12.885 25.438 -13.266 1.00 86.56 79 ASP A CA 1
ATOM 624 C C . ASP A 1 79 ? -11.802 26.504 -13.053 1.00 86.56 79 ASP A C 1
ATOM 626 O O . ASP A 1 79 ? -10.803 26.564 -13.775 1.00 86.56 79 ASP A O 1
ATOM 630 N N . GLU A 1 8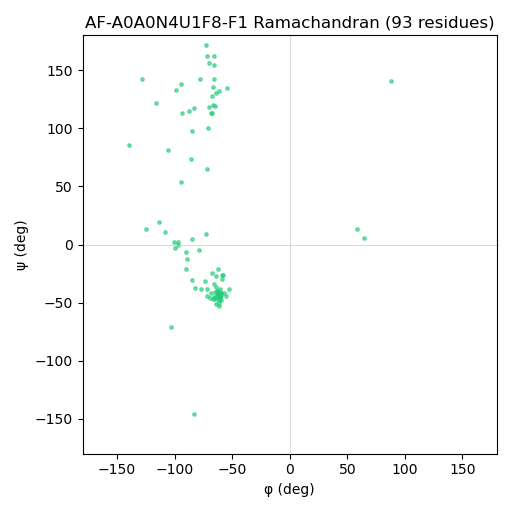0 ? -11.996 27.372 -12.059 1.00 82.31 80 GLU A N 1
ATOM 631 C CA . GLU A 1 80 ? -10.995 28.379 -11.719 1.00 82.31 80 GLU A CA 1
ATOM 632 C C . GLU A 1 80 ? -9.734 27.702 -11.167 1.00 82.31 80 GLU A C 1
ATOM 634 O O . GLU A 1 80 ? -9.751 27.008 -10.148 1.00 82.31 80 GLU A O 1
ATOM 639 N N . ILE A 1 81 ? -8.606 27.920 -11.841 1.00 83.06 81 ILE A N 1
ATOM 640 C CA . ILE A 1 81 ? -7.312 27.399 -11.406 1.00 83.06 81 ILE A CA 1
ATOM 641 C C . ILE A 1 81 ? -6.705 28.411 -10.438 1.00 83.06 81 ILE A C 1
ATOM 643 O O . ILE A 1 81 ? -6.353 29.527 -10.823 1.00 83.06 81 ILE A O 1
ATOM 647 N N . HIS A 1 82 ? -6.539 28.010 -9.180 1.00 85.19 82 HIS A N 1
ATOM 648 C CA . HIS A 1 82 ? -5.885 28.815 -8.149 1.00 85.19 82 HIS A CA 1
ATOM 649 C C . HIS A 1 82 ? -4.484 28.264 -7.852 1.00 85.19 82 HIS A C 1
ATOM 651 O O . HIS A 1 82 ? -4.309 27.514 -6.887 1.00 85.19 82 HIS A O 1
ATOM 657 N N . PRO A 1 83 ? -3.463 28.590 -8.670 1.00 86.19 83 PRO A N 1
ATOM 658 C CA . PRO A 1 83 ? -2.117 28.109 -8.412 1.00 86.19 83 PRO A CA 1
ATOM 659 C C . PRO A 1 83 ? -1.600 28.692 -7.094 1.00 86.19 83 PRO A C 1
ATOM 661 O O . PRO A 1 83 ? -1.650 29.900 -6.851 1.00 86.19 83 PRO A O 1
ATOM 664 N N . LEU A 1 84 ? -1.070 27.823 -6.236 1.00 90.62 84 LEU A N 1
ATOM 665 C CA . LEU A 1 84 ? -0.419 28.230 -4.998 1.00 90.62 84 LEU A CA 1
ATOM 666 C C . LEU A 1 84 ? 0.915 28.908 -5.334 1.00 90.62 84 LEU A C 1
ATOM 668 O O . LEU A 1 84 ? 1.909 28.242 -5.602 1.00 90.62 84 LEU A O 1
ATOM 672 N N . VAL A 1 85 ? 0.942 30.239 -5.314 1.00 89.31 85 VAL A N 1
ATOM 673 C CA . VAL A 1 85 ? 2.162 31.037 -5.559 1.00 89.31 85 VAL A CA 1
ATOM 674 C C . VAL A 1 85 ? 2.968 31.331 -4.286 1.00 89.31 85 VAL A C 1
ATOM 676 O O . VAL A 1 85 ? 4.121 31.742 -4.364 1.00 89.31 85 VAL A O 1
ATOM 679 N N . GLY A 1 86 ? 2.387 31.078 -3.109 1.00 90.25 86 GLY A N 1
ATOM 680 C CA . GLY A 1 86 ? 2.978 31.381 -1.803 1.00 90.25 86 GLY A CA 1
ATOM 681 C C . GLY A 1 86 ? 2.657 32.801 -1.319 1.00 90.25 86 GLY A C 1
ATOM 682 O O . GLY A 1 86 ? 2.645 33.758 -2.089 1.00 90.25 86 GLY A O 1
ATOM 683 N N . SER A 1 87 ? 2.400 32.953 -0.017 1.00 90.75 87 SER A N 1
ATOM 684 C CA . SER A 1 87 ? 1.947 34.221 0.583 1.00 90.75 87 SER A CA 1
ATOM 685 C C . SER A 1 87 ? 2.995 35.338 0.555 1.00 90.75 87 SER A C 1
ATOM 687 O O . SER A 1 87 ? 2.641 36.513 0.566 1.00 90.75 87 SER A O 1
ATOM 689 N N . ALA A 1 88 ? 4.281 34.985 0.497 1.00 90.75 88 ALA A N 1
ATOM 690 C CA . ALA A 1 88 ? 5.394 35.931 0.533 1.00 90.75 88 ALA A CA 1
ATOM 691 C C . ALA A 1 88 ? 5.958 36.297 -0.852 1.00 90.75 88 ALA A C 1
ATOM 693 O O . ALA A 1 88 ? 6.889 37.094 -0.918 1.00 90.75 88 ALA A O 1
ATOM 694 N N . VAL A 1 89 ? 5.428 35.753 -1.958 1.00 89.62 89 VAL A N 1
ATOM 695 C CA . VAL A 1 89 ? 6.048 35.895 -3.296 1.00 89.62 89 VAL A CA 1
ATOM 696 C C . VAL A 1 89 ? 6.203 37.353 -3.748 1.00 89.62 89 VAL A C 1
ATOM 698 O O . VAL A 1 89 ? 7.153 37.693 -4.444 1.00 89.62 89 VAL A O 1
ATOM 701 N N . ASN A 1 90 ? 5.300 38.225 -3.296 1.00 84.31 90 ASN A N 1
ATOM 702 C CA . ASN A 1 90 ? 5.295 39.653 -3.613 1.00 84.31 90 ASN A CA 1
ATOM 703 C C . ASN A 1 90 ? 5.706 40.538 -2.427 1.00 84.31 90 ASN A C 1
ATOM 705 O O . ASN A 1 90 ? 5.528 41.755 -2.488 1.00 84.31 90 ASN A O 1
ATOM 709 N N . ALA A 1 91 ? 6.231 39.960 -1.343 1.00 87.19 91 ALA A N 1
ATOM 710 C CA . ALA A 1 91 ? 6.721 40.741 -0.217 1.00 87.19 91 ALA A CA 1
ATOM 711 C C . ALA A 1 91 ? 7.966 41.529 -0.652 1.00 87.19 91 ALA A C 1
ATOM 713 O O . ALA A 1 91 ? 9.011 40.954 -0.953 1.00 87.19 91 ALA A O 1
ATOM 714 N N . ARG A 1 92 ? 7.848 42.857 -0.701 1.00 84.12 92 ARG A N 1
ATOM 715 C CA . ARG A 1 92 ? 8.985 43.768 -0.865 1.00 84.12 92 ARG A CA 1
ATOM 716 C C . ARG A 1 92 ? 9.364 44.309 0.507 1.00 84.12 92 ARG A C 1
ATOM 718 O O . ARG A 1 92 ? 8.489 44.699 1.274 1.00 84.12 92 ARG A O 1
ATOM 725 N N . LEU A 1 93 ? 10.655 44.284 0.819 1.00 82.31 93 LEU A N 1
ATOM 726 C CA . LEU A 1 93 ? 11.203 44.937 2.003 1.00 82.31 93 LEU A CA 1
ATOM 727 C C . LEU A 1 93 ? 11.664 46.331 1.578 1.00 82.31 93 LEU A C 1
ATOM 729 O O . LEU A 1 93 ? 12.598 46.441 0.784 1.00 82.31 93 LEU A O 1
ATOM 733 N N . ASP A 1 94 ? 10.998 47.366 2.078 1.00 77.81 94 ASP A N 1
ATOM 734 C CA . ASP A 1 94 ? 11.451 48.746 1.914 1.00 77.81 94 ASP A CA 1
ATOM 735 C C . ASP A 1 94 ? 12.502 49.037 3.003 1.00 77.81 94 ASP A C 1
ATOM 737 O O . ASP A 1 94 ? 12.198 48.952 4.196 1.00 77.81 94 ASP A O 1
ATOM 741 N N . PHE A 1 95 ? 13.739 49.327 2.584 1.00 72.00 95 PHE A N 1
ATOM 742 C CA . PHE A 1 95 ? 14.831 49.833 3.429 1.00 72.00 95 PHE A CA 1
ATOM 743 C C . PHE A 1 95 ? 15.078 51.314 3.145 1.00 72.00 95 PHE A C 1
ATOM 745 O O . PHE A 1 95 ? 14.975 51.705 1.958 1.00 72.00 95 PHE A O 1
#

Nearest PDB structures (foldseek):
  9ctq-assembly1_D  TM=8.893E-01  e=1.568E-05  Homo sapiens
  5t5n-assembly1_A  TM=9.358E-01  e=1.049E-04  Gallus gallus
  4rdq-assembly1_A  TM=9.352E-01  e=1.807E-04  Gallus gallus
  8d1e-assembly1_D  TM=8.455E-01  e=2.069E-04  Homo sapiens

Solvent-accessible surface area (backbone atoms only — not comparable to full-atom values): 6333 Å² total; per-residue (Å²): 109,68,67,60,54,45,50,53,57,53,48,56,51,48,59,54,56,61,62,69,54,47,78,57,85,57,96,87,31,54,66,58,68,57,51,52,55,52,50,54,54,50,54,50,40,51,69,57,72,49,48,91,64,70,79,83,93,68,83,58,96,37,66,86,74,77,53,84,74,84,85,62,50,90,83,51,64,78,59,84,83,78,78,89,74,62,96,61,73,82,69,76,86,90,128

pLDDT: mean 91.87, std 6.36, range [71.0, 98.56]

Organism: Dracunculus medinensis (NCBI:txid318479)

Secondary structure (DSSP, 8-state):
-HHHHHHHHHHHHHHHHHTT-TTSSSTTS--HHHHHHHHHHHHHHHHTTTTT-PPP----TTTTT--------TTTTTS-------TTTT-----

Foldseek 3Di:
DVVVVCCVVVVVVVVCVCVVALCDDDPNHDPVVCVVVVCVVVVCCVVPVVVVVDDDDDQDPCNVVVDDPDPDDPVCPPPDDDDCPDPCNPPDDDD

Radius of gyration: 26.61 Å; Cα contacts (8 Å, |Δi|>4): 20; chains: 1; bounding box: 50×62×54 Å